Protein AF-A0A2K6LR03-F1 (afdb_monomer)

InterPro domains:
  IPR004274 FCP1 homology domain [PF03031] (37-99)
  IPR004274 FCP1 homology domain [PS50969] (1-90)
  IPR023214 HAD superfamily [G3DSA:3.40.50.1000] (20-121)
  IPR036412 HAD-like superfamily [SSF56784] (36-102)
  IPR050365 Mitochondrial import inner membrane translocase subunit TIM50 [PTHR12210] (36-115)

pLDDT: mean 78.58, std 18.26, range [36.91, 95.88]

Radius of gyration: 37.07 Å; Cα contacts (8 Å, |Δi|>4): 83; chains: 1; bounding box: 67×92×118 Å

Structure (mmCIF, N/CA/C/O backbone):
data_AF-A0A2K6LR03-F1
#
_entry.id   AF-A0A2K6LR03-F1
#
loop_
_atom_site.group_PDB
_atom_site.id
_atom_site.type_symbol
_atom_site.label_atom_id
_atom_site.label_alt_id
_atom_site.label_comp_id
_atom_site.label_asym_id
_atom_site.label_entity_id
_atom_site.label_seq_id
_atom_site.pdbx_PDB_ins_code
_atom_site.Cartn_x
_atom_site.Cartn_y
_atom_site.Cartn_z
_atom_site.occupancy
_atom_site.B_iso_or_equiv
_atom_site.auth_seq_id
_atom_site.auth_comp_id
_atom_site.auth_asym_id
_atom_site.auth_atom_id
_atom_site.pdbx_PDB_model_num
ATOM 1 N N . MET A 1 1 ? 32.013 71.145 -19.105 1.00 39.91 1 MET A N 1
ATOM 2 C CA . MET A 1 1 ? 31.847 72.000 -20.298 1.00 39.91 1 MET A CA 1
ATOM 3 C C . MET A 1 1 ? 31.622 71.107 -21.508 1.00 39.91 1 MET A C 1
ATOM 5 O O . MET A 1 1 ? 32.394 70.174 -21.643 1.00 39.91 1 MET A O 1
ATOM 9 N N . ALA A 1 2 ? 30.580 71.419 -22.297 1.00 36.91 2 ALA A N 1
ATOM 10 C CA . ALA A 1 2 ? 30.277 71.002 -23.683 1.00 36.91 2 ALA A CA 1
ATOM 11 C C . ALA A 1 2 ? 30.287 69.482 -23.988 1.00 36.91 2 ALA A C 1
ATOM 13 O O . ALA A 1 2 ? 31.308 68.826 -23.871 1.00 36.91 2 ALA A O 1
ATOM 14 N N . ALA A 1 3 ? 29.175 68.797 -24.272 1.00 42.81 3 ALA A N 1
ATOM 15 C CA . ALA A 1 3 ? 28.185 68.970 -25.345 1.00 42.81 3 ALA A CA 1
ATOM 16 C C . ALA A 1 3 ? 28.770 68.935 -26.772 1.00 42.81 3 ALA A C 1
ATOM 18 O O . ALA A 1 3 ? 29.548 69.809 -27.138 1.00 42.81 3 ALA A O 1
ATOM 19 N N . SER A 1 4 ? 28.240 67.996 -27.574 1.00 44.00 4 SER A N 1
ATOM 20 C CA . SER A 1 4 ? 27.741 68.203 -28.949 1.00 44.00 4 SER A CA 1
ATOM 21 C C . SER A 1 4 ? 28.360 67.338 -30.067 1.00 44.00 4 SER A C 1
ATOM 23 O O . SER A 1 4 ? 29.528 67.488 -30.398 1.00 44.00 4 SER A O 1
ATOM 25 N N . THR A 1 5 ? 27.460 66.572 -30.722 1.00 48.66 5 THR A N 1
ATOM 26 C CA . THR A 1 5 ? 27.281 66.360 -32.192 1.00 48.66 5 THR A CA 1
ATOM 27 C C . THR A 1 5 ? 28.392 65.697 -33.016 1.00 48.66 5 THR A C 1
ATOM 29 O O . THR A 1 5 ? 29.558 65.960 -32.794 1.00 48.66 5 THR A O 1
ATOM 32 N N . ALA A 1 6 ? 28.178 64.952 -34.104 1.00 49.66 6 ALA A N 1
ATOM 33 C CA . ALA A 1 6 ? 27.087 64.269 -34.824 1.00 49.66 6 ALA A CA 1
ATOM 34 C C . ALA A 1 6 ? 27.814 63.583 -36.033 1.00 49.66 6 ALA A C 1
ATOM 36 O O . ALA A 1 6 ? 28.918 63.998 -36.366 1.00 49.66 6 ALA A O 1
ATOM 37 N N . LEU A 1 7 ? 27.380 62.486 -36.667 1.00 45.25 7 LEU A N 1
ATOM 38 C CA . LEU A 1 7 ? 26.579 62.454 -37.909 1.00 45.25 7 LEU A CA 1
ATOM 39 C C . LEU A 1 7 ? 26.800 61.090 -38.617 1.00 45.25 7 LEU A C 1
ATOM 41 O O . LEU A 1 7 ? 27.935 60.659 -38.775 1.00 45.25 7 LEU A O 1
ATOM 45 N N . PHE A 1 8 ? 25.696 60.456 -39.043 1.00 41.50 8 PHE A N 1
ATOM 46 C CA . PHE A 1 8 ? 25.421 59.859 -40.371 1.00 41.50 8 PHE A CA 1
ATOM 47 C C . PHE A 1 8 ? 26.601 59.279 -41.196 1.00 41.50 8 PHE A C 1
ATOM 49 O O . PHE A 1 8 ? 27.512 59.996 -41.577 1.00 41.50 8 PHE A O 1
ATOM 56 N N . SER A 1 9 ? 26.552 58.048 -41.729 1.00 40.44 9 SER A N 1
ATOM 57 C CA . SER A 1 9 ? 25.594 57.642 -42.775 1.00 40.44 9 SER A CA 1
ATOM 58 C C . SER A 1 9 ? 25.847 56.205 -43.302 1.00 40.44 9 SER A C 1
ATOM 60 O O . SER A 1 9 ? 26.984 55.759 -43.354 1.00 40.44 9 SER A O 1
ATOM 62 N N . ARG A 1 10 ? 24.745 55.519 -43.682 1.00 47.38 10 ARG A N 1
ATOM 63 C CA . ARG A 1 10 ? 24.482 54.657 -44.878 1.00 47.38 10 ARG A CA 1
ATOM 64 C C . ARG A 1 10 ? 25.666 53.894 -45.535 1.00 47.38 10 ARG A C 1
ATOM 66 O O . ARG A 1 10 ? 26.681 54.489 -45.829 1.00 47.38 10 ARG A O 1
ATOM 73 N N . LEU A 1 11 ? 25.562 52.639 -46.000 1.00 46.25 11 LEU A N 1
ATOM 74 C CA . LEU A 1 11 ? 24.536 52.042 -46.877 1.00 46.25 11 LEU A CA 1
ATOM 75 C C . LEU A 1 11 ? 24.881 50.544 -47.147 1.00 46.25 11 LEU A C 1
ATOM 77 O O . LEU A 1 11 ? 26.050 50.253 -47.352 1.00 46.25 11 LEU A O 1
ATOM 81 N N . ARG A 1 12 ? 23.854 49.675 -47.293 1.00 45.50 12 ARG A N 1
ATOM 82 C CA . ARG A 1 12 ? 23.732 48.524 -48.244 1.00 45.50 12 ARG A CA 1
ATOM 83 C C . ARG A 1 12 ? 24.829 47.423 -48.226 1.00 45.50 12 ARG A C 1
ATOM 85 O O . ARG A 1 12 ? 25.991 47.681 -48.471 1.00 45.50 12 ARG A O 1
ATOM 92 N N . SER A 1 13 ? 24.541 46.123 -48.119 1.00 44.28 13 SER A N 1
ATOM 93 C CA . SER A 1 13 ? 23.701 45.289 -49.004 1.00 44.28 13 SER A CA 1
ATOM 94 C C . SER A 1 13 ? 23.771 43.830 -48.522 1.00 44.28 13 SER A C 1
ATOM 96 O O . SER A 1 13 ? 24.810 43.437 -48.003 1.00 44.28 13 SER A O 1
ATOM 98 N N . GLY A 1 14 ? 22.772 42.991 -48.827 1.00 45.88 14 GLY A N 1
ATOM 99 C CA . GLY A 1 14 ? 23.011 41.541 -48.927 1.00 45.88 14 GLY A CA 1
ATOM 100 C C . GLY A 1 14 ? 21.827 40.639 -48.591 1.00 45.88 14 GLY A C 1
ATOM 101 O O . GLY A 1 14 ? 21.734 40.122 -47.487 1.00 45.88 14 GLY A O 1
ATOM 102 N N . LEU A 1 15 ? 20.950 40.410 -49.568 1.00 47.62 15 LEU A N 1
ATOM 103 C CA . LEU A 1 15 ? 20.007 39.285 -49.602 1.00 47.62 15 LEU A CA 1
ATOM 104 C C . LEU A 1 15 ? 20.759 37.943 -49.688 1.00 47.62 15 LEU A C 1
ATOM 106 O O . LEU A 1 15 ? 21.691 37.843 -50.484 1.00 47.62 15 LEU A O 1
ATOM 110 N N . ARG A 1 16 ? 20.293 36.918 -48.960 1.00 49.53 16 ARG A N 1
ATOM 111 C CA . ARG A 1 16 ? 20.284 35.472 -49.314 1.00 49.53 16 ARG A CA 1
ATOM 112 C C . ARG A 1 16 ? 19.519 34.737 -48.198 1.00 49.53 16 ARG A C 1
ATOM 114 O O . ARG A 1 16 ? 19.955 34.723 -47.060 1.00 49.53 16 ARG A O 1
ATOM 121 N N . LEU A 1 17 ? 18.231 34.452 -48.376 1.00 49.78 17 LEU A N 1
ATOM 122 C CA . LEU A 1 17 ? 17.665 33.244 -48.992 1.00 49.78 17 LEU A CA 1
ATOM 123 C C . LEU A 1 17 ? 18.068 31.940 -48.273 1.00 49.78 17 LEU A C 1
ATOM 125 O O . LEU A 1 17 ? 19.205 31.500 -48.379 1.00 49.78 17 LEU A O 1
ATOM 129 N N . GLY A 1 18 ? 17.077 31.291 -47.651 1.00 50.75 18 GLY A N 1
ATOM 130 C CA . GLY A 1 18 ? 17.012 29.830 -47.572 1.00 50.75 18 GLY A CA 1
ATOM 131 C C . GLY A 1 18 ? 17.517 29.169 -46.291 1.00 50.75 18 GLY A C 1
ATOM 132 O O . GLY A 1 18 ? 18.642 28.694 -46.240 1.00 50.75 18 GLY A O 1
ATOM 133 N N . SER A 1 19 ? 16.633 29.013 -45.306 1.00 52.66 19 SER A N 1
ATOM 134 C CA . SER A 1 19 ? 16.234 27.687 -44.798 1.00 52.66 19 SER A CA 1
ATOM 135 C C . SER A 1 19 ? 15.429 27.850 -43.519 1.00 52.66 19 SER A C 1
ATOM 137 O O . SER A 1 19 ? 15.964 28.098 -42.442 1.00 52.66 19 SER A O 1
ATOM 139 N N . ARG A 1 20 ? 14.114 27.651 -43.631 1.00 53.38 20 ARG A N 1
ATOM 140 C CA . ARG A 1 20 ? 13.293 27.240 -42.493 1.00 53.38 20 ARG A CA 1
ATOM 141 C C . ARG A 1 20 ? 13.713 25.815 -42.141 1.00 53.38 20 ARG A C 1
ATOM 143 O O . ARG A 1 20 ? 13.091 24.856 -42.582 1.00 53.38 20 ARG A O 1
ATOM 150 N N . GLY A 1 21 ? 14.802 25.685 -41.391 1.00 47.34 21 GLY A N 1
ATOM 151 C CA . GLY A 1 21 ? 15.102 24.459 -40.675 1.00 47.34 21 GLY A CA 1
ATOM 152 C C . GLY A 1 21 ? 14.016 24.284 -39.627 1.00 47.34 21 GLY A C 1
ATOM 153 O O . GLY A 1 21 ? 14.079 24.888 -38.559 1.00 47.34 21 GLY A O 1
ATOM 154 N N . LEU A 1 22 ? 12.981 23.514 -39.963 1.00 56.41 22 LEU A N 1
ATOM 155 C CA . LEU A 1 22 ? 12.093 22.906 -38.984 1.00 56.41 22 LEU A CA 1
ATOM 156 C C . LEU A 1 22 ? 12.984 22.034 -38.102 1.00 56.41 22 LEU A C 1
ATOM 158 O O . LEU A 1 22 ? 13.234 20.873 -38.406 1.00 56.41 22 LEU A O 1
ATOM 162 N N . CYS A 1 23 ? 13.514 22.616 -37.030 1.00 48.22 23 CYS A N 1
ATOM 163 C CA . CYS A 1 23 ? 14.066 21.853 -35.932 1.00 48.22 23 CYS A CA 1
ATOM 164 C C . CYS A 1 23 ? 12.857 21.200 -35.261 1.00 48.22 23 CYS A C 1
ATOM 166 O O . CYS A 1 23 ? 12.275 21.734 -34.316 1.00 48.22 23 CYS A O 1
ATOM 168 N N . THR A 1 24 ? 12.389 20.093 -35.840 1.00 55.78 24 THR A N 1
ATOM 169 C CA . THR A 1 24 ? 11.475 19.185 -35.169 1.00 55.78 24 THR A CA 1
ATOM 170 C C . THR A 1 24 ? 12.204 18.766 -33.910 1.00 55.78 24 THR A C 1
ATOM 172 O O . THR A 1 24 ? 13.153 17.984 -33.968 1.00 55.78 24 THR A O 1
ATOM 175 N N . ARG A 1 25 ? 11.804 19.355 -32.779 1.00 55.69 25 ARG A N 1
ATOM 176 C CA . ARG A 1 25 ? 12.076 18.825 -31.448 1.00 55.69 25 ARG A CA 1
ATOM 177 C C . ARG A 1 25 ? 11.793 17.330 -31.561 1.00 55.69 25 ARG A C 1
ATOM 179 O O . ARG A 1 25 ? 10.634 16.952 -31.718 1.00 55.69 25 ARG A O 1
ATOM 186 N N . LEU A 1 26 ? 12.839 16.506 -31.581 1.00 56.88 26 LEU A N 1
ATOM 187 C CA . LEU A 1 26 ? 12.691 15.076 -31.375 1.00 56.88 26 LEU A CA 1
ATOM 188 C C . LEU A 1 26 ? 11.978 14.972 -30.033 1.00 56.88 26 LEU A C 1
ATOM 190 O O . LEU A 1 26 ? 12.571 15.258 -28.992 1.00 56.88 26 LEU A O 1
ATOM 194 N N . ALA A 1 27 ? 10.677 14.684 -30.069 1.00 59.00 27 ALA A N 1
ATOM 195 C CA . ALA A 1 27 ? 9.973 14.224 -28.894 1.00 59.00 27 ALA A CA 1
ATOM 196 C C . ALA A 1 27 ? 10.815 13.057 -28.391 1.00 59.00 27 ALA A C 1
ATOM 198 O O . ALA A 1 27 ? 11.036 12.098 -29.137 1.00 59.00 27 ALA A O 1
ATOM 199 N N . ALA A 1 28 ? 11.401 13.210 -27.203 1.00 58.03 28 ALA A N 1
ATOM 200 C CA . ALA A 1 28 ? 12.168 12.138 -26.602 1.00 58.03 28 ALA A CA 1
ATOM 201 C C . ALA A 1 28 ? 11.281 10.886 -26.665 1.00 58.03 28 ALA A C 1
ATOM 203 O O . ALA A 1 28 ? 10.109 10.979 -26.276 1.00 58.03 28 ALA A O 1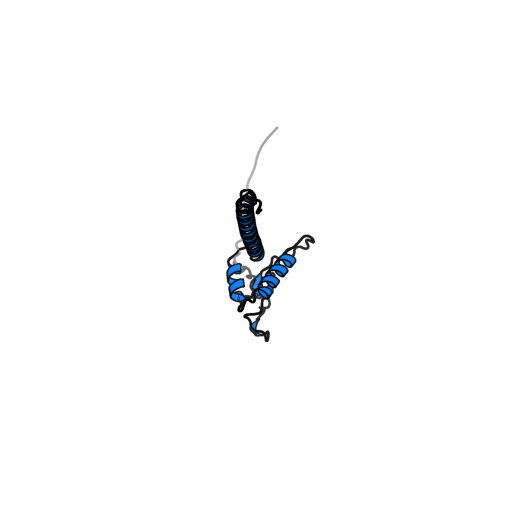
ATOM 204 N N . PRO A 1 29 ? 11.766 9.767 -27.236 1.00 60.03 29 PRO A N 1
ATOM 205 C CA . PRO A 1 29 ? 10.966 8.557 -27.296 1.00 60.03 29 PRO A CA 1
ATOM 206 C C . PRO A 1 29 ? 10.493 8.248 -25.871 1.00 60.03 29 PRO A C 1
ATOM 208 O O . PRO A 1 29 ? 11.296 8.407 -24.942 1.00 60.03 29 PRO A O 1
ATOM 211 N N . PRO A 1 30 ? 9.216 7.865 -25.673 1.00 61.50 30 PRO A N 1
ATOM 212 C CA . PRO A 1 30 ? 8.744 7.488 -24.349 1.00 61.50 30 PRO A CA 1
ATOM 213 C C . PRO A 1 30 ? 9.725 6.460 -23.791 1.00 61.50 30 PRO A C 1
ATOM 215 O O . PRO A 1 30 ? 10.145 5.545 -24.510 1.00 61.50 30 PRO A O 1
ATOM 218 N N . SER A 1 31 ? 10.172 6.674 -22.553 1.00 59.66 31 SER A N 1
ATOM 219 C CA . SER A 1 31 ? 11.106 5.763 -21.907 1.00 59.66 31 SER A CA 1
ATOM 220 C C . SER A 1 31 ? 10.490 4.369 -21.966 1.00 59.66 31 SER A C 1
ATOM 222 O O . SER A 1 31 ? 9.414 4.128 -21.426 1.00 59.66 31 SER A O 1
ATOM 224 N N . ARG A 1 32 ? 11.145 3.453 -22.687 1.00 59.06 32 ARG A N 1
ATOM 225 C CA . ARG A 1 32 ? 10.771 2.038 -22.709 1.00 59.06 32 ARG A CA 1
ATOM 226 C C . ARG A 1 32 ? 11.142 1.455 -21.350 1.00 59.06 32 ARG A C 1
ATOM 228 O O . ARG A 1 32 ? 12.175 0.806 -21.213 1.00 59.06 32 ARG A O 1
ATOM 235 N N . ALA A 1 33 ? 10.370 1.785 -20.320 1.00 60.81 33 ALA A N 1
ATOM 236 C CA . ALA A 1 33 ? 10.382 0.991 -19.110 1.00 60.81 33 ALA A CA 1
ATOM 237 C C . ALA A 1 33 ? 9.934 -0.422 -19.522 1.00 60.81 33 ALA A C 1
ATOM 239 O O . ALA A 1 33 ? 8.983 -0.533 -20.295 1.00 60.81 33 ALA A O 1
ATOM 240 N N . PRO A 1 34 ? 10.648 -1.483 -19.119 1.00 66.06 34 PRO A N 1
ATOM 241 C CA . PRO A 1 34 ? 10.175 -2.834 -19.365 1.00 66.06 34 PRO A CA 1
ATOM 242 C C . PRO A 1 34 ? 8.845 -3.002 -18.627 1.00 66.06 34 PRO A C 1
ATOM 244 O O . PRO A 1 34 ? 8.809 -2.895 -17.401 1.00 66.06 34 PRO A O 1
ATOM 247 N N . ASP A 1 35 ? 7.763 -3.205 -19.375 1.00 69.25 35 ASP A N 1
ATOM 248 C CA . ASP A 1 35 ? 6.454 -3.491 -18.797 1.00 69.25 35 ASP A CA 1
ATOM 249 C C . ASP A 1 35 ? 6.547 -4.833 -18.050 1.00 69.25 35 ASP A C 1
ATOM 251 O O . ASP A 1 35 ? 6.918 -5.855 -18.637 1.00 69.25 35 ASP A O 1
ATOM 255 N N . GLN A 1 36 ? 6.268 -4.835 -16.742 1.00 78.75 36 GLN A N 1
ATOM 256 C CA . GLN A 1 36 ? 6.256 -6.063 -15.950 1.00 78.75 36 GLN A CA 1
ATOM 257 C C . GLN A 1 36 ? 4.918 -6.761 -16.169 1.00 78.75 36 GLN A C 1
ATOM 259 O O . GLN A 1 36 ? 3.908 -6.397 -15.572 1.00 78.75 36 GLN A O 1
ATOM 264 N N . ASP A 1 37 ? 4.904 -7.760 -17.044 1.00 82.38 37 ASP A N 1
ATOM 265 C CA . ASP A 1 37 ? 3.709 -8.562 -17.274 1.00 82.38 37 ASP A CA 1
ATOM 266 C C . ASP A 1 37 ? 3.554 -9.622 -16.178 1.00 82.38 37 ASP A C 1
ATOM 268 O O . ASP A 1 37 ? 4.309 -10.591 -16.131 1.00 82.38 37 ASP A O 1
ATOM 272 N N . ILE A 1 38 ? 2.562 -9.481 -15.298 1.00 84.50 38 ILE A N 1
ATOM 273 C CA . ILE A 1 38 ? 2.332 -10.486 -14.246 1.00 84.50 38 ILE A CA 1
ATOM 274 C C . ILE A 1 38 ? 1.772 -11.802 -14.795 1.00 84.50 38 ILE A C 1
ATOM 276 O O . ILE A 1 38 ? 1.850 -12.813 -14.104 1.00 84.50 38 ILE A O 1
ATOM 280 N N . SER A 1 39 ? 1.217 -11.823 -16.013 1.00 82.56 39 SER A N 1
ATOM 281 C CA . SER A 1 39 ? 0.629 -13.040 -16.592 1.00 82.56 39 SER A CA 1
ATOM 282 C C . SER A 1 39 ? 1.676 -14.114 -16.901 1.00 82.56 39 SER A C 1
ATOM 284 O O . SER A 1 39 ? 1.358 -15.301 -16.951 1.00 82.56 39 SER A O 1
ATOM 286 N N . CYS A 1 40 ? 2.944 -13.713 -17.045 1.00 84.31 40 CYS A N 1
ATOM 287 C CA . CYS A 1 40 ? 4.058 -14.644 -17.198 1.00 84.31 40 CYS A CA 1
ATOM 288 C C . CYS A 1 40 ? 4.510 -15.272 -15.868 1.00 84.31 40 CYS A C 1
ATOM 290 O O . CYS A 1 40 ? 5.262 -16.250 -15.863 1.00 84.31 40 CYS A O 1
ATOM 292 N N . LEU A 1 41 ? 4.038 -14.751 -14.731 1.00 84.06 41 LEU A N 1
ATOM 293 C CA . LEU A 1 41 ? 4.228 -15.395 -13.442 1.00 84.06 41 LEU A CA 1
ATOM 294 C C . LEU A 1 41 ? 3.235 -16.553 -13.367 1.00 84.06 41 LEU A C 1
ATOM 296 O O . LEU A 1 41 ? 2.033 -16.360 -13.491 1.00 84.06 41 LEU A O 1
ATOM 300 N N . ASN A 1 42 ? 3.720 -17.771 -13.131 1.00 90.56 42 ASN A N 1
ATOM 301 C CA . ASN A 1 42 ? 2.873 -18.945 -12.899 1.00 90.56 42 ASN A CA 1
ATOM 302 C C . ASN A 1 42 ? 2.191 -18.869 -11.513 1.00 90.56 42 ASN A C 1
ATOM 304 O O . ASN A 1 42 ? 2.442 -19.687 -10.621 1.00 90.56 42 ASN A O 1
ATOM 308 N N . ARG A 1 43 ? 1.435 -17.798 -11.279 1.00 92.44 43 ARG A N 1
ATOM 309 C CA . ARG A 1 43 ? 0.774 -17.415 -10.035 1.00 92.44 43 ARG A CA 1
ATOM 310 C C . ARG A 1 43 ? -0.558 -16.770 -10.3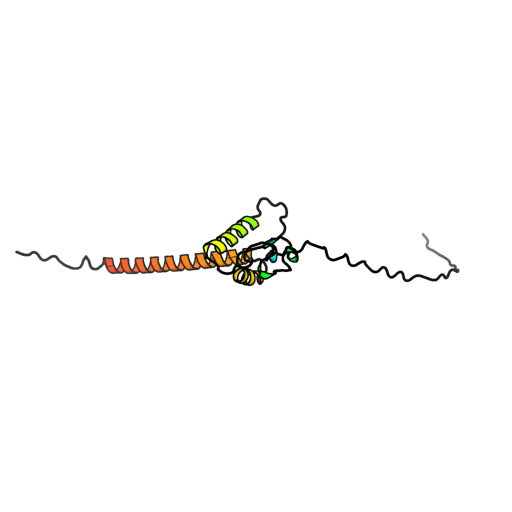85 1.00 92.44 43 ARG A C 1
ATOM 312 O O . ARG A 1 43 ? -0.688 -16.114 -11.410 1.00 92.44 43 ARG A O 1
ATOM 319 N N . ASP A 1 44 ? -1.536 -16.959 -9.512 1.00 91.62 44 ASP A N 1
ATOM 320 C CA . ASP A 1 44 ? -2.846 -16.342 -9.673 1.00 91.62 44 ASP A CA 1
ATOM 321 C C . ASP A 1 44 ? -2.738 -14.813 -9.494 1.00 91.62 44 ASP A C 1
ATOM 323 O O . ASP A 1 44 ? -2.315 -14.374 -8.417 1.00 91.62 44 ASP A O 1
ATOM 327 N N . PRO A 1 45 ? -3.111 -13.988 -10.495 1.00 90.31 45 PRO A N 1
ATOM 328 C CA . PRO A 1 45 ? -3.067 -12.532 -10.381 1.00 90.31 45 PRO A CA 1
ATOM 329 C C . PRO A 1 45 ? -3.947 -11.990 -9.247 1.00 90.31 45 PRO A C 1
ATOM 331 O O . PRO A 1 45 ? -3.653 -10.915 -8.733 1.00 90.31 45 PRO A O 1
ATOM 334 N N . ALA A 1 46 ? -4.969 -12.723 -8.792 1.00 92.56 46 ALA A N 1
ATOM 335 C CA . ALA A 1 46 ? -5.773 -12.331 -7.631 1.00 92.56 46 ALA A CA 1
ATOM 336 C C . ALA A 1 46 ? -4.981 -12.346 -6.307 1.00 92.56 46 ALA A C 1
ATOM 338 O O . ALA A 1 46 ? -5.442 -11.813 -5.300 1.00 92.56 46 ALA A O 1
ATOM 339 N N . ARG A 1 47 ? -3.777 -12.937 -6.290 1.00 92.31 47 ARG A N 1
ATOM 340 C CA . ARG A 1 47 ? -2.898 -13.044 -5.111 1.00 92.31 47 ARG A CA 1
ATOM 341 C C . ARG A 1 47 ? -1.524 -12.403 -5.314 1.00 92.31 47 ARG A C 1
ATOM 343 O O . ARG A 1 47 ? -0.626 -12.609 -4.498 1.00 92.31 47 ARG A O 1
ATOM 350 N N . VAL A 1 48 ? -1.336 -11.658 -6.402 1.00 93.31 48 VAL A N 1
ATOM 351 C CA . VAL A 1 48 ? -0.059 -11.022 -6.752 1.00 93.31 48 VAL A CA 1
ATOM 352 C C . VAL A 1 48 ? -0.181 -9.513 -6.598 1.00 93.31 48 VAL A C 1
ATOM 354 O O . VAL A 1 48 ? -1.103 -8.897 -7.125 1.00 93.31 48 VAL A O 1
ATOM 357 N N . VAL A 1 49 ? 0.785 -8.910 -5.909 1.00 93.81 49 VAL A N 1
ATOM 358 C CA . VAL A 1 49 ? 0.914 -7.456 -5.777 1.00 93.81 49 VAL A CA 1
ATOM 359 C C . VAL A 1 49 ? 2.267 -7.045 -6.343 1.00 93.81 49 VAL A C 1
ATOM 361 O O . VAL A 1 49 ? 3.299 -7.589 -5.949 1.00 93.81 49 VAL A O 1
ATOM 364 N N . VAL A 1 50 ? 2.258 -6.089 -7.266 1.00 93.00 50 VAL A N 1
ATOM 365 C CA . VAL A 1 50 ? 3.446 -5.457 -7.841 1.00 93.00 50 VAL A CA 1
ATOM 366 C C . VAL A 1 50 ? 3.705 -4.170 -7.077 1.00 93.00 50 VAL A C 1
ATOM 368 O O . VAL A 1 50 ? 2.818 -3.335 -6.928 1.00 93.00 50 VAL A O 1
ATOM 371 N N . VAL A 1 51 ? 4.926 -3.996 -6.590 1.00 93.44 51 VAL A N 1
ATOM 372 C CA . VAL A 1 51 ? 5.343 -2.775 -5.901 1.00 93.44 51 VAL A CA 1
ATOM 373 C C . VAL A 1 51 ? 6.462 -2.149 -6.710 1.00 93.44 51 VAL A C 1
ATOM 375 O O . VAL A 1 51 ? 7.515 -2.757 -6.885 1.00 93.44 51 VAL A O 1
ATOM 378 N N . ASP A 1 52 ? 6.235 -0.934 -7.198 1.00 92.44 52 ASP A N 1
ATOM 379 C CA . ASP A 1 52 ? 7.230 -0.184 -7.962 1.00 92.44 52 ASP A CA 1
ATOM 380 C C . ASP A 1 52 ? 7.146 1.307 -7.604 1.00 92.44 52 ASP A C 1
ATOM 382 O O . ASP A 1 52 ? 6.147 1.788 -7.079 1.00 92.44 52 ASP A O 1
ATOM 386 N N . CYS A 1 53 ? 8.198 2.068 -7.885 1.00 90.94 53 CYS A N 1
ATOM 387 C CA . CYS A 1 53 ? 8.173 3.526 -7.785 1.00 90.94 53 CYS A CA 1
ATOM 388 C C . CYS A 1 53 ? 7.524 4.179 -9.017 1.00 90.94 53 CYS A C 1
ATOM 390 O O . CYS A 1 53 ? 7.116 5.340 -8.979 1.00 90.94 53 CYS A O 1
ATOM 392 N N . LYS A 1 54 ? 7.462 3.463 -10.147 1.00 88.62 54 LYS A N 1
ATOM 393 C CA . LYS A 1 54 ? 6.931 3.977 -11.415 1.00 88.62 54 LYS A CA 1
ATOM 394 C C . LYS A 1 54 ? 5.579 3.348 -11.722 1.00 88.62 54 LYS A C 1
ATOM 396 O O . LYS A 1 54 ? 5.484 2.136 -11.876 1.00 88.62 54 LYS A O 1
ATOM 401 N N . LYS A 1 55 ? 4.560 4.186 -11.949 1.00 85.56 55 LYS A N 1
ATOM 402 C CA . LYS A 1 55 ? 3.242 3.730 -12.438 1.00 85.56 55 LYS A CA 1
ATOM 403 C C . LYS A 1 55 ? 3.330 3.001 -13.783 1.00 85.56 55 LYS A C 1
ATOM 405 O O . LYS A 1 55 ? 2.517 2.134 -14.075 1.00 85.56 55 LYS A O 1
ATOM 410 N N . GLU A 1 56 ? 4.354 3.318 -14.575 1.00 87.31 56 G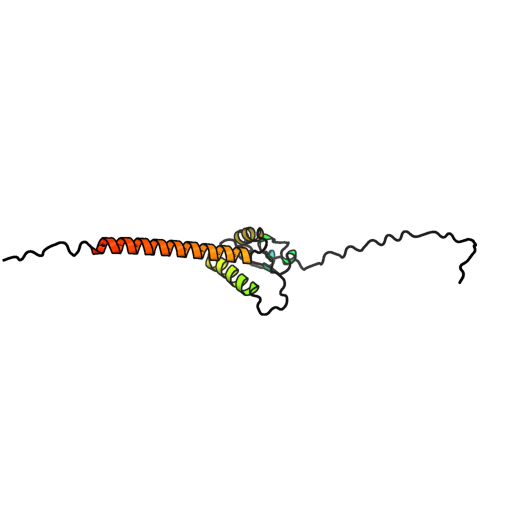LU A N 1
ATOM 411 C CA . GLU A 1 56 ? 4.592 2.677 -15.868 1.00 87.31 56 GLU A CA 1
ATOM 412 C C . GLU A 1 56 ? 4.952 1.185 -15.754 1.00 87.31 56 GLU A C 1
ATOM 414 O O . GLU A 1 56 ? 4.791 0.454 -16.721 1.00 87.31 56 GLU A O 1
ATOM 419 N N . ALA A 1 57 ? 5.424 0.711 -14.596 1.00 85.75 57 ALA A N 1
ATOM 420 C CA . ALA A 1 57 ? 5.874 -0.673 -14.445 1.00 85.75 57 ALA A CA 1
ATOM 421 C C . ALA A 1 57 ? 4.731 -1.696 -14.515 1.00 85.75 57 ALA A C 1
ATOM 423 O O . ALA A 1 57 ? 4.938 -2.815 -14.971 1.00 85.75 57 ALA A O 1
ATOM 424 N N . PHE A 1 58 ? 3.526 -1.306 -14.096 1.00 87.44 58 PHE A N 1
ATOM 425 C CA . PHE A 1 58 ? 2.357 -2.183 -13.988 1.00 87.44 58 PHE A CA 1
ATOM 426 C C . PHE A 1 58 ? 1.204 -1.737 -14.900 1.00 87.44 58 PHE A C 1
ATOM 428 O O . PHE A 1 58 ? 0.035 -1.991 -14.622 1.00 87.44 58 PHE A O 1
ATOM 435 N N . ARG A 1 59 ? 1.509 -1.083 -16.028 1.00 87.12 59 ARG A N 1
ATOM 436 C CA . ARG A 1 59 ? 0.491 -0.619 -16.995 1.00 87.12 59 ARG A CA 1
ATOM 437 C C . ARG A 1 59 ? -0.386 -1.732 -17.543 1.00 87.12 59 ARG A C 1
ATOM 439 O O . ARG A 1 59 ? -1.550 -1.489 -17.846 1.00 87.12 59 ARG A O 1
ATOM 446 N N . LEU A 1 60 ? 0.186 -2.923 -17.707 1.00 87.12 60 LEU A N 1
ATOM 447 C CA . LEU A 1 60 ? -0.530 -4.092 -18.208 1.00 87.12 60 LEU A CA 1
ATOM 448 C C . LEU A 1 60 ? -1.562 -4.599 -17.193 1.00 87.12 60 LEU A C 1
ATOM 450 O O . LEU A 1 60 ? -2.557 -5.199 -17.591 1.00 87.12 60 LEU A O 1
ATOM 454 N N . GLN A 1 61 ? -1.354 -4.332 -15.899 1.00 88.25 61 GLN A N 1
ATOM 455 C CA . GLN A 1 61 ? -2.239 -4.736 -14.809 1.00 88.25 61 GLN A CA 1
ATOM 456 C C . GLN A 1 61 ? -2.360 -3.613 -13.761 1.00 88.25 61 GLN A C 1
ATOM 458 O O . GLN A 1 61 ? -1.795 -3.710 -12.667 1.00 88.25 61 GLN A O 1
ATOM 463 N N . PRO A 1 62 ? -3.118 -2.539 -14.069 1.00 88.06 62 PRO A N 1
ATOM 464 C CA . PRO A 1 62 ? -3.182 -1.337 -13.233 1.00 88.06 62 PRO A CA 1
ATOM 465 C C . PRO A 1 62 ? -3.707 -1.605 -11.817 1.00 88.06 62 PRO A C 1
ATOM 467 O O . PRO A 1 62 ? -3.355 -0.892 -10.884 1.00 88.06 62 PRO A O 1
ATOM 470 N N . TYR A 1 63 ? -4.510 -2.656 -11.653 1.00 90.44 63 TYR A N 1
ATOM 471 C CA . TYR A 1 63 ? -5.151 -3.038 -10.393 1.00 90.44 63 TYR A CA 1
ATOM 472 C C . TYR A 1 63 ? -4.289 -3.939 -9.502 1.00 90.44 63 TYR A C 1
ATOM 474 O O . TYR A 1 63 ? -4.686 -4.271 -8.391 1.00 90.44 63 TYR A O 1
ATOM 482 N N . ASN A 1 64 ? -3.110 -4.344 -9.976 1.00 92.69 64 ASN A N 1
ATOM 483 C CA . ASN A 1 64 ? -2.169 -5.163 -9.216 1.00 92.69 64 ASN A CA 1
ATOM 484 C C . ASN A 1 64 ? -0.986 -4.351 -8.676 1.00 92.69 64 ASN A C 1
ATOM 486 O O . ASN A 1 64 ? -0.152 -4.909 -7.968 1.00 92.69 64 ASN A O 1
ATOM 490 N N . GLY A 1 65 ? -0.895 -3.062 -9.010 1.00 91.38 65 GLY A N 1
ATOM 491 C CA . GLY A 1 65 ? 0.246 -2.215 -8.688 1.00 91.38 65 GLY A CA 1
ATOM 492 C C . GLY A 1 65 ? 0.028 -1.294 -7.492 1.00 91.38 65 GLY A C 1
ATOM 493 O O . GLY A 1 65 ? -1.009 -0.647 -7.370 1.00 91.38 65 GLY A O 1
ATOM 494 N N . VAL A 1 66 ? 1.054 -1.160 -6.653 1.00 92.38 66 VAL A N 1
ATOM 495 C CA . VAL A 1 66 ? 1.178 -0.095 -5.651 1.00 92.38 66 VAL A CA 1
ATOM 496 C C . VAL A 1 66 ? 2.377 0.768 -6.024 1.00 92.38 66 VAL A C 1
ATOM 498 O O . VAL A 1 66 ? 3.519 0.305 -5.98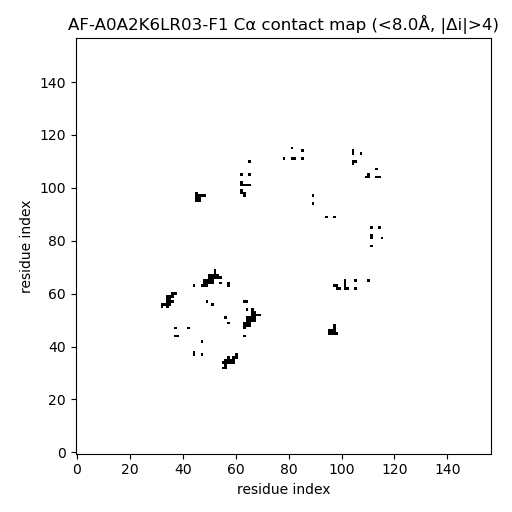6 1.00 92.38 66 VAL A O 1
ATOM 501 N N . ALA A 1 67 ? 2.111 2.025 -6.386 1.00 91.12 67 ALA A N 1
ATOM 502 C CA . ALA A 1 67 ? 3.156 3.000 -6.674 1.00 91.12 67 ALA A CA 1
ATOM 503 C C . ALA A 1 67 ? 3.663 3.651 -5.384 1.00 91.12 67 ALA A C 1
ATOM 505 O O . ALA A 1 67 ? 2.899 4.303 -4.675 1.00 91.12 67 ALA A O 1
ATOM 506 N N . LEU A 1 68 ? 4.958 3.513 -5.110 1.00 91.56 68 LEU A N 1
ATOM 507 C CA . LEU A 1 68 ? 5.627 4.183 -3.997 1.00 91.56 68 LEU A CA 1
ATOM 508 C C . LEU A 1 68 ? 6.365 5.437 -4.456 1.00 91.56 68 LEU A C 1
ATOM 510 O O . LEU A 1 68 ? 6.714 5.600 -5.626 1.00 91.56 68 LEU A O 1
ATOM 514 N N . ARG A 1 69 ? 6.662 6.319 -3.502 1.00 90.75 69 ARG A N 1
ATOM 515 C CA . ARG A 1 69 ? 7.596 7.420 -3.741 1.00 90.75 69 ARG A CA 1
ATOM 516 C C . ARG A 1 69 ? 9.021 6.856 -3.848 1.00 90.75 69 ARG A C 1
ATOM 518 O O . ARG A 1 69 ? 9.373 5.995 -3.040 1.00 90.75 69 ARG A O 1
ATOM 525 N N . PRO A 1 70 ? 9.841 7.322 -4.808 1.00 92.44 70 PRO A N 1
ATOM 526 C CA . PRO A 1 70 ? 11.251 6.958 -4.860 1.00 92.44 70 PRO A CA 1
ATOM 527 C C . PRO A 1 70 ? 11.947 7.315 -3.548 1.00 92.44 70 PRO A C 1
ATOM 529 O O . PRO A 1 70 ? 11.737 8.405 -3.017 1.00 92.44 70 PRO A O 1
ATOM 532 N N . TRP A 1 71 ? 12.785 6.409 -3.052 1.00 94.00 71 TRP A N 1
ATOM 533 C CA . TRP A 1 71 ? 13.594 6.676 -1.870 1.00 94.00 71 TRP A CA 1
ATOM 534 C C . TRP A 1 71 ? 14.652 7.737 -2.186 1.00 94.00 71 TRP A C 1
ATOM 536 O O . TRP A 1 71 ? 15.351 7.657 -3.197 1.00 94.00 71 TRP A O 1
ATOM 546 N N . ASP A 1 72 ? 14.757 8.735 -1.317 1.00 93.25 72 ASP A N 1
ATOM 547 C CA . ASP A 1 72 ? 15.650 9.888 -1.446 1.00 93.25 72 ASP A CA 1
ATOM 548 C C . ASP A 1 72 ? 16.982 9.709 -0.697 1.00 93.25 72 ASP A C 1
ATOM 550 O O . ASP A 1 72 ? 17.848 10.581 -0.759 1.00 93.25 72 ASP A O 1
ATOM 554 N N . GLY A 1 73 ? 17.164 8.578 -0.008 1.00 94.19 73 GLY A N 1
ATOM 555 C CA . GLY A 1 73 ? 18.333 8.307 0.828 1.00 94.19 73 GLY A CA 1
ATOM 556 C C . GLY A 1 73 ? 18.135 8.633 2.311 1.00 94.19 73 GLY A C 1
ATOM 557 O O . GLY A 1 73 ? 19.057 8.424 3.098 1.00 94.19 73 GLY A O 1
ATOM 558 N N . ASN A 1 74 ? 16.962 9.129 2.718 1.00 95.50 74 ASN A N 1
ATOM 559 C CA . ASN A 1 74 ? 16.683 9.446 4.114 1.00 95.50 74 ASN A CA 1
ATOM 560 C C . ASN A 1 74 ? 16.610 8.173 4.981 1.00 95.50 74 ASN A C 1
ATOM 562 O O . ASN A 1 74 ? 15.856 7.245 4.678 1.00 95.50 74 ASN A O 1
ATOM 566 N N . SER A 1 75 ? 17.368 8.140 6.082 1.00 94.31 75 SER A N 1
ATOM 567 C CA . SER A 1 75 ? 17.377 7.033 7.050 1.00 94.31 75 SER A CA 1
ATOM 568 C C . SER A 1 75 ? 16.150 6.998 7.958 1.00 94.31 75 SER A C 1
ATOM 570 O O . SER A 1 75 ? 15.830 5.948 8.510 1.00 94.31 75 SER A O 1
ATOM 572 N N . ASP A 1 76 ? 15.469 8.132 8.117 1.00 94.50 76 ASP A N 1
ATOM 573 C CA . ASP A 1 76 ? 14.254 8.231 8.926 1.00 94.50 76 ASP A CA 1
ATOM 574 C C . ASP A 1 76 ? 12.993 7.843 8.141 1.00 94.50 76 ASP A C 1
ATOM 576 O O . ASP A 1 76 ? 11.897 7.842 8.708 1.00 94.50 76 ASP A O 1
ATOM 580 N N . ASP A 1 77 ? 13.129 7.499 6.855 1.00 93.25 77 ASP A N 1
ATOM 581 C CA . ASP A 1 77 ? 12.007 7.072 6.027 1.00 93.25 77 ASP A CA 1
ATOM 582 C C . ASP A 1 77 ? 11.350 5.794 6.579 1.00 93.25 77 ASP A C 1
ATOM 584 O O . ASP A 1 77 ? 12.000 4.800 6.912 1.00 93.25 77 ASP A O 1
ATOM 588 N N . ARG A 1 78 ? 10.020 5.826 6.684 1.00 93.00 78 ARG A N 1
ATOM 589 C CA . ARG A 1 78 ? 9.192 4.729 7.208 1.00 93.00 78 ARG A CA 1
ATOM 590 C C . ARG A 1 78 ? 8.268 4.129 6.153 1.00 93.00 78 ARG A C 1
ATOM 592 O O . ARG A 1 78 ? 7.536 3.200 6.480 1.00 93.00 78 ARG A O 1
ATOM 599 N N . VAL A 1 79 ? 8.334 4.575 4.895 1.00 93.75 79 VAL A N 1
ATOM 600 C CA . VAL A 1 79 ? 7.436 4.109 3.823 1.00 93.75 79 VAL A CA 1
ATOM 601 C C . VAL A 1 79 ? 7.434 2.581 3.683 1.00 93.75 79 VAL A C 1
ATOM 603 O O . VAL A 1 79 ? 6.368 1.976 3.591 1.00 93.75 79 VAL A O 1
ATOM 606 N N . LEU A 1 80 ? 8.598 1.922 3.736 1.00 94.12 80 LEU A N 1
ATOM 607 C CA . LEU A 1 80 ? 8.671 0.453 3.656 1.00 94.12 80 LEU A CA 1
ATOM 608 C C . LEU A 1 80 ? 8.101 -0.253 4.894 1.00 94.12 80 LEU A C 1
ATOM 610 O O . LEU A 1 80 ? 7.542 -1.345 4.778 1.00 94.12 80 LEU A O 1
ATOM 614 N N . LEU A 1 81 ? 8.211 0.366 6.074 1.00 94.31 81 LEU A N 1
ATOM 615 C CA . LEU A 1 81 ? 7.592 -0.154 7.292 1.00 94.31 81 LEU A CA 1
ATOM 616 C C . LEU A 1 81 ? 6.066 -0.110 7.161 1.00 94.31 81 LEU A C 1
ATOM 618 O O . LEU A 1 81 ? 5.389 -1.096 7.451 1.00 94.31 81 LEU A O 1
ATOM 622 N N . ASP A 1 82 ? 5.539 0.993 6.643 1.00 94.50 82 ASP A N 1
ATOM 623 C CA . ASP A 1 82 ? 4.108 1.185 6.422 1.00 94.50 82 ASP A CA 1
ATOM 624 C C . ASP A 1 82 ? 3.561 0.228 5.361 1.00 94.50 82 ASP A C 1
ATOM 626 O O . ASP A 1 82 ? 2.517 -0.397 5.557 1.00 94.50 82 ASP A O 1
ATOM 630 N N . LEU A 1 83 ? 4.308 0.043 4.270 1.00 95.88 83 LEU A N 1
ATOM 631 C CA . LEU A 1 83 ? 4.004 -0.954 3.250 1.00 95.88 83 LEU A CA 1
ATOM 632 C C . LEU A 1 83 ? 3.963 -2.365 3.843 1.00 95.88 83 LEU A C 1
ATOM 634 O O . LEU A 1 83 ? 3.066 -3.143 3.525 1.00 95.88 83 LEU A O 1
ATOM 638 N N . SER A 1 84 ? 4.917 -2.710 4.711 1.00 95.81 84 SER A N 1
ATOM 639 C CA . SER A 1 84 ? 4.944 -4.034 5.335 1.00 95.81 84 SER A CA 1
ATOM 640 C C . SER A 1 84 ? 3.700 -4.282 6.192 1.00 95.81 84 SER A C 1
ATOM 642 O O . SER A 1 84 ? 3.126 -5.370 6.134 1.00 95.81 84 SER A O 1
ATOM 644 N N . ALA A 1 85 ? 3.238 -3.264 6.927 1.00 95.38 85 ALA A N 1
ATOM 645 C CA . ALA A 1 85 ? 2.006 -3.335 7.702 1.00 95.38 85 ALA A CA 1
ATOM 646 C C . ALA A 1 85 ? 0.790 -3.506 6.782 1.00 95.38 85 ALA A C 1
ATOM 648 O O . ALA A 1 85 ? -0.020 -4.402 7.009 1.00 95.38 85 ALA A O 1
ATOM 649 N N . PHE A 1 86 ? 0.715 -2.726 5.701 1.00 95.12 86 PHE A N 1
ATOM 650 C CA . PHE A 1 86 ? -0.338 -2.829 4.691 1.00 95.12 86 PHE A CA 1
ATOM 651 C C . PHE A 1 86 ? -0.443 -4.239 4.090 1.00 95.12 86 PHE A C 1
ATOM 653 O O . PHE A 1 86 ? -1.506 -4.862 4.133 1.00 95.12 86 PHE A O 1
ATOM 660 N N . LEU A 1 87 ? 0.671 -4.786 3.593 1.00 95.12 87 LEU A N 1
ATOM 661 C CA . LEU A 1 87 ? 0.708 -6.123 2.993 1.00 95.12 87 LEU A CA 1
ATOM 662 C C . LEU A 1 87 ? 0.388 -7.218 4.015 1.00 95.12 87 LEU A C 1
ATOM 664 O O . LEU A 1 87 ? -0.335 -8.167 3.706 1.00 95.12 87 LEU A O 1
ATOM 668 N N . LYS A 1 88 ? 0.881 -7.077 5.250 1.00 95.00 88 LYS A N 1
ATOM 669 C CA . LYS A 1 88 ? 0.574 -8.007 6.339 1.00 95.00 88 LYS A CA 1
ATOM 670 C C . LYS A 1 88 ? -0.920 -8.013 6.658 1.00 95.00 88 LYS A C 1
ATOM 672 O O . LYS A 1 88 ? -1.486 -9.086 6.832 1.00 95.00 88 LYS A O 1
ATOM 677 N N . THR A 1 89 ? -1.570 -6.853 6.690 1.00 93.88 89 THR A N 1
ATOM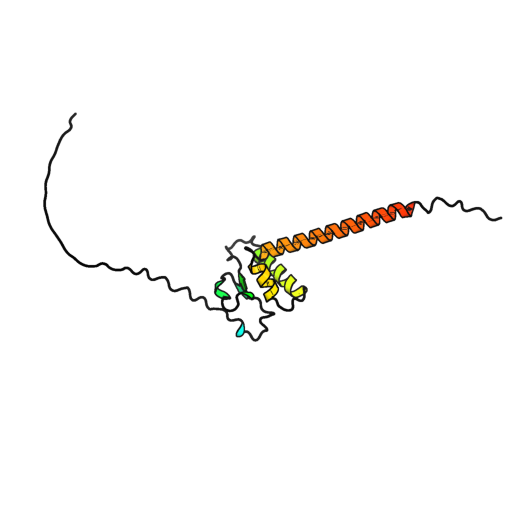 678 C CA . THR A 1 89 ? -3.017 -6.759 6.918 1.00 93.88 89 THR A CA 1
ATOM 679 C C . THR A 1 89 ? -3.814 -7.431 5.800 1.00 93.88 89 THR A C 1
ATOM 681 O O . THR A 1 89 ? -4.745 -8.174 6.099 1.00 93.88 89 THR A O 1
ATOM 684 N N . ILE A 1 90 ? -3.430 -7.257 4.530 1.00 93.31 90 ILE A N 1
ATOM 685 C CA . ILE A 1 90 ? -4.071 -7.962 3.403 1.00 93.31 90 ILE A CA 1
ATOM 686 C C . ILE A 1 90 ? -3.937 -9.482 3.566 1.00 93.31 90 ILE A C 1
ATOM 688 O O . ILE A 1 90 ? -4.921 -10.208 3.431 1.00 93.31 90 ILE A O 1
ATOM 692 N N . ALA A 1 91 ? -2.736 -9.958 3.903 1.00 93.00 91 ALA A N 1
ATOM 693 C CA . ALA A 1 91 ? -2.469 -11.382 4.075 1.00 93.00 91 ALA A CA 1
ATOM 694 C C . ALA A 1 91 ? -3.237 -11.996 5.261 1.00 93.00 91 ALA A C 1
ATOM 696 O O . ALA A 1 91 ? -3.725 -13.119 5.157 1.00 93.00 91 ALA A O 1
ATOM 697 N N . LEU A 1 92 ? -3.355 -11.273 6.380 1.00 93.62 92 LEU A N 1
ATOM 698 C CA . LEU A 1 92 ? -4.032 -11.759 7.588 1.00 93.62 92 LEU A CA 1
ATOM 699 C C . LEU A 1 92 ? -5.557 -11.710 7.489 1.00 93.62 92 LEU A C 1
ATOM 701 O O . LEU A 1 92 ? -6.225 -12.571 8.054 1.00 93.62 92 LEU A O 1
ATOM 705 N N . ASN A 1 93 ? -6.109 -10.739 6.760 1.00 90.44 93 ASN A N 1
ATOM 706 C CA . ASN A 1 93 ? -7.556 -10.594 6.605 1.00 90.44 93 ASN A CA 1
ATOM 707 C C . ASN A 1 93 ? -8.173 -11.618 5.638 1.00 90.44 93 ASN A C 1
ATOM 709 O O . ASN A 1 93 ? -9.389 -11.626 5.474 1.00 90.44 93 ASN A O 1
ATOM 713 N N . GLY A 1 94 ? -7.365 -12.472 4.998 1.00 87.81 94 GLY A N 1
ATOM 714 C CA . GLY A 1 94 ? -7.866 -13.527 4.115 1.00 87.81 94 GLY A CA 1
ATOM 715 C C . GLY A 1 94 ? -8.577 -12.986 2.874 1.00 87.81 94 GLY A C 1
ATOM 716 O O . GLY A 1 94 ? -9.583 -13.545 2.453 1.00 87.81 94 GLY A O 1
ATOM 717 N N . VAL A 1 95 ? -8.077 -11.884 2.310 1.00 91.44 95 VAL A N 1
ATOM 718 C CA . VAL A 1 95 ? -8.645 -11.274 1.102 1.00 91.44 95 VAL A CA 1
ATOM 719 C C . VAL A 1 95 ? -8.561 -12.267 -0.065 1.00 91.44 95 VAL A C 1
ATOM 721 O O . VAL A 1 95 ? -7.466 -12.701 -0.423 1.00 91.44 95 VAL A O 1
ATOM 724 N N . GLU A 1 96 ? -9.705 -12.628 -0.657 1.00 91.44 96 GLU A N 1
ATOM 725 C CA . GLU A 1 96 ? -9.762 -13.573 -1.786 1.00 91.44 96 GLU A CA 1
ATOM 726 C C . GLU A 1 96 ? -9.138 -12.996 -3.065 1.00 91.44 96 GLU A C 1
ATOM 728 O O . GLU A 1 96 ? -8.415 -13.707 -3.764 1.00 91.44 96 GLU A O 1
ATOM 733 N N . ASP A 1 97 ? -9.381 -11.709 -3.334 1.00 94.44 97 ASP A N 1
ATOM 734 C CA . ASP A 1 97 ? -8.830 -10.973 -4.473 1.00 94.44 97 ASP A CA 1
ATOM 735 C C . ASP A 1 97 ? -8.217 -9.642 -4.024 1.00 94.44 97 ASP A C 1
ATOM 737 O O . ASP A 1 97 ? -8.908 -8.720 -3.578 1.00 94.44 97 ASP A O 1
ATOM 741 N N . VAL A 1 98 ? -6.894 -9.530 -4.150 1.00 94.50 98 VAL A N 1
ATOM 742 C CA . VAL A 1 98 ? -6.155 -8.327 -3.746 1.00 94.50 98 VAL A CA 1
ATOM 743 C C . VAL A 1 98 ? -6.507 -7.110 -4.600 1.00 94.50 98 VAL A C 1
ATOM 745 O O . VAL A 1 98 ? -6.403 -5.985 -4.113 1.00 94.50 98 VAL A O 1
ATOM 748 N N . ARG A 1 99 ? -6.966 -7.307 -5.842 1.00 94.44 99 ARG A N 1
ATOM 749 C CA . ARG A 1 99 ? -7.241 -6.216 -6.791 1.00 94.44 99 ARG A CA 1
ATOM 750 C C . ARG A 1 99 ? -8.340 -5.289 -6.292 1.00 94.44 99 ARG A C 1
ATOM 752 O O . ARG A 1 99 ? -8.202 -4.081 -6.416 1.00 94.44 99 ARG A O 1
ATOM 759 N N . THR A 1 100 ? -9.369 -5.822 -5.632 1.00 93.25 100 THR A N 1
ATOM 760 C CA . THR A 1 100 ? -10.455 -5.015 -5.049 1.00 93.25 100 THR A CA 1
ATOM 761 C C . THR A 1 100 ? -9.945 -4.068 -3.964 1.00 93.25 100 THR A C 1
ATOM 763 O O . THR A 1 100 ? -10.376 -2.919 -3.870 1.00 93.25 100 THR A O 1
ATOM 766 N N . VAL A 1 101 ? -9.000 -4.532 -3.143 1.00 93.19 101 VAL A N 1
ATOM 767 C CA . VAL A 1 101 ? -8.383 -3.697 -2.106 1.00 93.19 101 VAL A CA 1
ATOM 768 C C . VAL A 1 101 ? -7.512 -2.630 -2.755 1.00 93.19 101 VAL A C 1
ATOM 770 O O . VAL A 1 101 ? -7.621 -1.455 -2.410 1.00 93.19 101 VAL A O 1
ATOM 773 N N . LEU A 1 102 ? -6.672 -3.023 -3.712 1.00 93.12 102 LEU A N 1
ATOM 774 C CA . LEU A 1 102 ? -5.774 -2.102 -4.402 1.00 93.12 102 LEU A CA 1
ATOM 775 C C . LEU A 1 102 ? -6.533 -1.041 -5.205 1.00 93.12 102 LEU A C 1
ATOM 777 O O . LEU A 1 102 ? -6.154 0.122 -5.142 1.00 93.12 102 LEU A O 1
ATOM 781 N N . GLU A 1 103 ? -7.634 -1.393 -5.871 1.00 92.38 103 GLU A N 1
ATOM 782 C CA . GLU A 1 103 ? -8.524 -0.451 -6.562 1.00 92.38 103 GLU A CA 1
ATOM 783 C C . GLU A 1 103 ? -9.084 0.612 -5.621 1.00 92.38 103 GLU A C 1
ATOM 785 O O . GLU A 1 103 ? -9.047 1.798 -5.947 1.00 92.38 103 GLU A O 1
ATOM 790 N N . HIS A 1 104 ? -9.550 0.205 -4.434 1.00 91.94 104 HIS A N 1
ATOM 791 C CA . HIS A 1 104 ? -10.057 1.144 -3.434 1.00 91.94 104 HIS A CA 1
ATOM 792 C C . HIS A 1 104 ? -8.985 2.171 -3.052 1.00 91.94 104 HIS A C 1
ATOM 794 O O . HIS A 1 104 ? -9.265 3.364 -2.963 1.00 91.94 104 HIS A O 1
ATOM 800 N N . TYR A 1 105 ? -7.756 1.710 -2.810 1.00 90.56 105 TYR A N 1
ATOM 801 C CA . TYR A 1 105 ? -6.653 2.576 -2.391 1.00 90.56 105 TYR A CA 1
ATOM 802 C C . TYR A 1 105 ? -5.993 3.336 -3.548 1.00 90.56 105 TYR A C 1
ATOM 804 O O . TYR A 1 105 ? -5.350 4.350 -3.303 1.00 90.56 105 TYR A O 1
ATOM 812 N N . ALA A 1 106 ? -6.168 2.900 -4.796 1.00 87.69 106 ALA A N 1
ATOM 813 C CA . ALA A 1 106 ? -5.646 3.585 -5.978 1.00 87.69 106 ALA A CA 1
ATOM 814 C C . ALA A 1 106 ? -6.380 4.900 -6.292 1.00 87.69 106 ALA A C 1
ATOM 816 O O . ALA A 1 106 ? -5.849 5.727 -7.034 1.00 87.69 106 ALA A O 1
ATOM 817 N N . LEU A 1 107 ? -7.588 5.088 -5.747 1.00 87.19 107 LE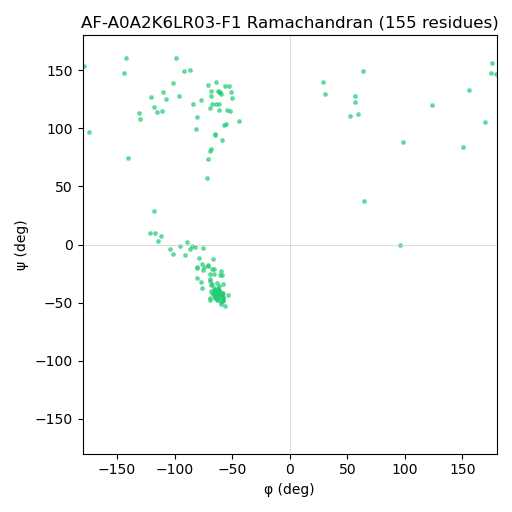U A N 1
ATOM 818 C CA . LEU A 1 107 ? -8.339 6.345 -5.825 1.00 87.19 107 LEU A CA 1
ATOM 819 C C . LEU A 1 107 ? -7.775 7.431 -4.899 1.00 87.19 107 LEU A C 1
ATOM 821 O O . LEU A 1 107 ? -8.073 8.607 -5.093 1.00 87.19 107 LEU A O 1
ATOM 825 N N . GLU A 1 108 ? -6.990 7.039 -3.897 1.00 88.31 108 GLU A N 1
ATOM 826 C CA . GLU A 1 108 ? -6.382 7.947 -2.930 1.00 88.31 108 GLU A CA 1
ATOM 827 C C . GLU A 1 108 ? -5.039 8.474 -3.459 1.00 88.31 108 GLU A C 1
ATOM 829 O O . GLU A 1 108 ? -4.319 7.779 -4.181 1.00 88.31 108 GLU A O 1
ATOM 834 N N . ASP A 1 109 ? -4.664 9.692 -3.060 1.00 85.75 109 ASP A N 1
ATOM 835 C CA . ASP A 1 109 ? -3.388 10.296 -3.472 1.00 85.75 109 ASP A CA 1
ATOM 836 C C . ASP A 1 109 ? -2.174 9.522 -2.927 1.00 85.75 109 ASP A C 1
ATOM 838 O O . ASP A 1 109 ? -1.174 9.340 -3.626 1.00 85.75 109 ASP A O 1
ATOM 842 N N . ASP A 1 110 ? -2.271 9.052 -1.678 1.00 89.12 110 ASP A N 1
ATOM 843 C CA . ASP A 1 110 ? -1.284 8.185 -1.032 1.00 89.12 110 ASP A CA 1
ATOM 844 C C . ASP A 1 110 ? -1.986 6.966 -0.398 1.00 89.12 110 ASP A C 1
ATOM 846 O O . ASP A 1 110 ? -2.652 7.099 0.641 1.00 89.12 110 ASP A O 1
ATOM 850 N N . PRO A 1 111 ? -1.823 5.761 -0.980 1.00 91.00 111 PRO A N 1
ATOM 851 C CA . PRO A 1 111 ? -2.494 4.560 -0.496 1.00 91.00 111 PRO A CA 1
ATOM 852 C C . PRO A 1 111 ? -2.054 4.181 0.925 1.00 91.00 111 PRO A C 1
ATOM 854 O O . PRO A 1 111 ? -2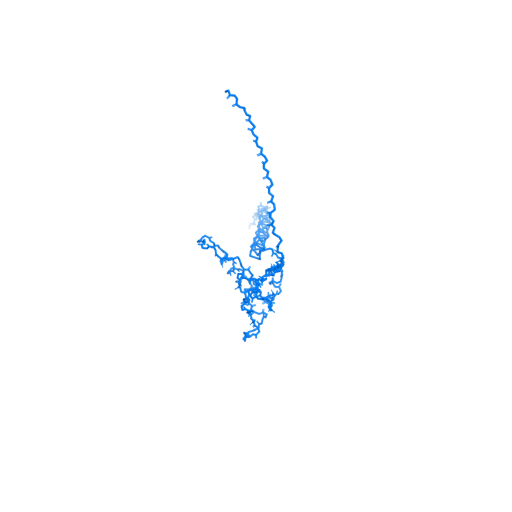.860 3.678 1.712 1.00 91.00 111 PRO A O 1
ATOM 857 N N . LEU A 1 112 ? -0.794 4.447 1.292 1.00 93.25 112 LEU A N 1
ATOM 858 C CA . LEU A 1 112 ? -0.262 4.094 2.610 1.00 93.25 112 LEU A CA 1
ATOM 859 C C . LEU A 1 112 ? -0.758 5.062 3.688 1.00 93.25 112 LEU A C 1
ATOM 861 O O . LEU A 1 112 ? -1.083 4.632 4.798 1.00 93.25 112 LEU A O 1
ATOM 865 N N . ALA A 1 113 ? -0.877 6.352 3.369 1.00 92.81 113 ALA A N 1
ATOM 866 C CA . ALA A 1 113 ? -1.463 7.329 4.286 1.00 92.81 113 ALA A CA 1
ATOM 867 C C . ALA A 1 113 ? -2.947 7.032 4.552 1.00 92.81 113 ALA A C 1
ATOM 869 O O . ALA A 1 113 ? -3.373 6.998 5.712 1.00 92.81 113 ALA A O 1
ATOM 870 N N . ALA A 1 114 ? -3.717 6.734 3.501 1.00 92.88 114 ALA A N 1
ATOM 871 C CA . ALA A 1 114 ? -5.121 6.350 3.625 1.00 92.88 114 ALA A CA 1
ATOM 872 C C . ALA A 1 114 ? -5.292 5.063 4.450 1.00 92.88 114 ALA A C 1
ATOM 874 O O . ALA A 1 114 ? -6.200 4.955 5.283 1.00 92.88 114 ALA A O 1
ATOM 875 N N . PHE A 1 115 ? -4.392 4.090 4.271 1.00 93.88 115 PHE A N 1
ATOM 876 C CA . PHE A 1 115 ? -4.363 2.882 5.090 1.00 93.88 115 PHE A CA 1
ATOM 877 C C . PHE A 1 115 ? -4.150 3.202 6.574 1.00 93.88 115 PHE A C 1
ATOM 879 O O . PHE A 1 115 ? -4.947 2.759 7.402 1.00 93.88 115 PHE A O 1
ATOM 886 N N . LYS A 1 116 ? -3.146 4.020 6.915 1.00 92.81 116 LYS A N 1
ATOM 887 C CA . LYS A 1 116 ? -2.890 4.435 8.304 1.00 92.81 116 LYS A CA 1
ATOM 888 C C . LYS A 1 116 ? -4.084 5.130 8.933 1.00 92.81 116 LYS A C 1
ATOM 890 O O . LYS A 1 116 ? -4.483 4.777 10.037 1.00 92.81 116 LYS A O 1
ATOM 895 N N . GLN A 1 117 ? -4.674 6.089 8.222 1.00 93.56 117 GLN A N 1
ATOM 896 C CA . GLN A 1 117 ? -5.835 6.819 8.719 1.00 93.56 117 GLN A CA 1
ATOM 897 C C . GLN A 1 117 ? -6.990 5.864 9.037 1.00 93.56 117 GLN A C 1
ATOM 899 O O . GLN A 1 117 ? -7.648 5.998 10.069 1.00 93.56 117 GLN A O 1
ATOM 904 N N . ARG A 1 118 ? -7.218 4.869 8.172 1.00 93.12 118 ARG A N 1
ATOM 905 C CA . ARG A 1 118 ? -8.254 3.859 8.388 1.00 93.12 118 ARG A CA 1
ATOM 906 C C . ARG A 1 118 ? -7.936 2.950 9.575 1.00 93.12 118 ARG A C 1
ATOM 908 O O . ARG A 1 118 ? -8.845 2.686 10.352 1.00 93.12 118 ARG A O 1
ATOM 915 N N . GLN A 1 119 ? -6.684 2.518 9.738 1.00 91.69 119 GLN A N 1
ATOM 916 C CA . GLN A 1 119 ? -6.251 1.732 10.902 1.00 91.69 119 GLN A CA 1
ATOM 917 C C . GLN A 1 119 ? -6.480 2.507 12.207 1.00 91.69 119 GLN A C 1
ATOM 919 O O . GLN A 1 119 ? -7.180 2.020 13.088 1.00 91.69 119 GLN A O 1
ATOM 924 N N . SER A 1 120 ? -6.017 3.758 12.288 1.00 93.94 120 SER A N 1
ATOM 925 C CA . SER A 1 120 ? -6.219 4.593 13.478 1.00 93.94 120 SER A CA 1
ATOM 926 C C . SER A 1 120 ? -7.696 4.852 13.777 1.00 93.94 120 SER A C 1
ATOM 928 O O . SER A 1 120 ? -8.087 4.903 14.941 1.00 93.94 120 SER A O 1
ATOM 930 N N . ARG A 1 121 ? -8.540 4.997 12.744 1.00 95.31 121 ARG A N 1
ATOM 931 C CA . ARG A 1 121 ? -9.989 5.147 12.931 1.00 95.31 121 ARG A CA 1
ATOM 932 C C . ARG A 1 121 ? -10.611 3.895 13.555 1.00 95.31 121 ARG A C 1
ATOM 934 O O . ARG A 1 121 ? -11.384 4.020 14.498 1.00 95.31 121 ARG A O 1
ATOM 941 N N . LEU A 1 122 ? -10.256 2.709 13.060 1.00 93.00 122 LEU A N 1
ATOM 942 C CA . LEU A 1 122 ? -10.760 1.442 13.598 1.00 93.00 122 LEU A CA 1
ATOM 943 C C . LEU A 1 122 ? -10.329 1.238 15.059 1.00 93.00 122 LEU A C 1
ATOM 945 O O . LEU A 1 122 ? -11.161 0.911 15.899 1.00 93.00 122 LEU A O 1
ATOM 949 N N . GLU A 1 123 ? -9.068 1.527 15.388 1.00 92.94 123 GLU A N 1
ATOM 950 C CA . GLU A 1 123 ? -8.557 1.441 16.765 1.00 92.94 123 GLU A CA 1
ATOM 951 C C . GLU A 1 123 ? -9.295 2.390 17.723 1.00 92.94 123 GLU A C 1
ATOM 953 O O . GLU A 1 123 ? -9.612 2.022 18.856 1.00 92.94 123 GLU A O 1
ATOM 958 N N . GLN A 1 124 ? -9.601 3.613 17.279 1.00 95.00 124 GLN A N 1
ATOM 959 C CA . GLN A 1 124 ? -10.366 4.578 18.074 1.00 95.00 124 GLN A CA 1
ATOM 960 C C . GLN A 1 124 ? -11.793 4.092 18.340 1.00 95.00 124 GLN A C 1
ATOM 962 O O . GLN A 1 124 ? -12.276 4.202 19.468 1.00 95.00 124 GLN A O 1
ATOM 967 N N . GLU A 1 125 ? -12.463 3.541 17.327 1.00 95.00 125 GLU A N 1
ATOM 968 C CA . GLU A 1 125 ? -13.807 2.972 17.469 1.00 95.00 125 GLU A CA 1
ATOM 969 C C . GLU A 1 125 ? -13.813 1.789 18.451 1.00 95.00 125 GLU A C 1
ATOM 971 O O . GLU A 1 125 ? -14.690 1.702 19.315 1.00 95.00 125 GLU A O 1
ATOM 976 N N . GLU A 1 126 ? -12.815 0.905 18.381 1.00 93.75 126 GLU A N 1
ATOM 977 C CA . GLU A 1 126 ? -12.663 -0.202 19.331 1.00 93.75 126 GLU A CA 1
ATOM 978 C C . GLU A 1 126 ? -12.422 0.298 20.760 1.00 93.75 126 GLU A C 1
ATOM 980 O O . GLU A 1 126 ? -13.087 -0.155 21.696 1.00 93.75 126 GLU A O 1
ATOM 985 N N . GLN A 1 127 ? -11.537 1.281 20.946 1.00 94.00 127 GLN A N 1
ATOM 986 C CA . GLN A 1 127 ? -11.275 1.878 22.259 1.00 94.00 127 GLN A CA 1
ATOM 987 C C . GLN A 1 127 ? -12.520 2.543 22.854 1.00 94.00 127 GLN A C 1
ATOM 989 O O . GLN A 1 127 ? -12.776 2.407 24.054 1.00 94.00 127 GLN A O 1
ATOM 994 N N . GLN A 1 128 ? -13.320 3.227 22.032 1.00 94.38 128 GLN A N 1
ATOM 995 C CA . GLN A 1 128 ? -14.585 3.822 22.464 1.00 94.38 128 GLN A CA 1
ATOM 996 C C . GLN A 1 128 ? -15.577 2.749 22.916 1.00 94.38 128 GLN A C 1
ATOM 998 O O . GLN A 1 128 ? -16.106 2.847 24.025 1.00 94.38 128 GLN A O 1
ATOM 1003 N N . ARG A 1 129 ? -15.758 1.680 22.129 1.00 94.44 129 ARG A N 1
ATOM 1004 C CA . ARG A 1 129 ? -16.631 0.550 22.494 1.00 94.44 129 ARG A CA 1
ATOM 1005 C C . ARG A 1 129 ? -16.189 -0.113 23.798 1.00 94.44 129 ARG A C 1
ATOM 1007 O O . ARG A 1 129 ? -17.014 -0.368 24.673 1.00 94.44 129 ARG A O 1
ATOM 1014 N N . LEU A 1 130 ? -14.888 -0.348 23.974 1.00 93.75 130 LEU A N 1
ATOM 1015 C CA . LEU A 1 130 ? -14.339 -0.907 25.214 1.00 93.75 130 LEU A CA 1
ATOM 1016 C C . LEU A 1 130 ? -14.556 0.033 26.408 1.00 93.75 130 LEU A C 1
ATOM 1018 O O . LEU A 1 130 ? -14.904 -0.420 27.502 1.00 93.75 130 LEU A O 1
ATOM 1022 N N . ALA A 1 131 ? -14.403 1.344 26.211 1.00 93.69 131 ALA A N 1
ATOM 1023 C CA . ALA A 1 131 ? -14.658 2.335 27.247 1.00 93.69 131 ALA A CA 1
ATOM 1024 C C . ALA A 1 131 ? -16.144 2.381 27.639 1.00 93.69 131 ALA A C 1
ATOM 1026 O O . ALA A 1 131 ? -16.447 2.430 28.833 1.00 93.69 131 ALA A O 1
ATOM 1027 N N . GLU A 1 132 ? -17.064 2.316 26.678 1.00 92.94 132 GLU A N 1
ATOM 1028 C CA . GLU A 1 132 ? -18.510 2.242 26.920 1.00 92.94 132 GLU A CA 1
ATOM 1029 C C . GLU A 1 132 ? -18.898 0.976 27.684 1.00 92.94 132 GLU A C 1
ATOM 1031 O O . GLU A 1 132 ? -19.566 1.070 28.716 1.00 92.94 132 GLU A O 1
ATOM 1036 N N . LEU A 1 133 ? -18.397 -0.190 27.262 1.00 91.00 133 LEU A N 1
ATOM 1037 C CA . LEU A 1 133 ? -18.590 -1.453 27.980 1.00 91.00 133 LEU A CA 1
ATOM 1038 C C . LEU A 1 133 ? -18.036 -1.373 29.408 1.00 91.00 133 LEU A C 1
ATOM 1040 O O . LEU A 1 133 ? -18.692 -1.809 30.354 1.00 91.00 133 LEU A O 1
ATOM 1044 N N . SER A 1 134 ? -16.864 -0.757 29.599 1.00 89.44 134 SER A N 1
ATOM 1045 C CA . SER A 1 134 ? -16.276 -0.578 30.932 1.00 89.44 134 SER A CA 1
ATOM 1046 C C . SER A 1 134 ? -17.103 0.358 31.826 1.00 89.44 134 SER A C 1
ATOM 1048 O O . SER A 1 134 ? -17.238 0.102 33.024 1.00 89.44 134 SER A O 1
ATOM 1050 N N . LYS A 1 135 ? -17.684 1.430 31.263 1.00 86.44 135 LYS A N 1
ATOM 1051 C CA . LYS A 1 135 ? -18.555 2.374 31.981 1.00 86.44 135 LYS A CA 1
ATOM 1052 C C . LYS A 1 135 ? -19.884 1.718 32.349 1.00 86.44 135 LYS A C 1
ATOM 1054 O O . LYS A 1 135 ? -20.295 1.828 33.502 1.00 86.44 135 LYS A O 1
ATOM 1059 N N . SER A 1 136 ? -20.507 1.002 31.412 1.00 80.56 136 SER A N 1
ATOM 1060 C CA . SER A 1 136 ? -21.738 0.239 31.645 1.00 80.56 136 SER A CA 1
ATOM 1061 C C . SER A 1 136 ? -21.536 -0.837 32.719 1.00 80.56 136 SER A C 1
ATOM 1063 O O . SER A 1 136 ? -22.323 -0.928 33.659 1.00 80.56 136 SER A O 1
ATOM 1065 N N . ASN A 1 137 ? -20.425 -1.581 32.667 1.00 78.19 137 ASN A N 1
ATOM 1066 C CA . ASN A 1 137 ? -20.098 -2.586 33.678 1.00 78.19 137 ASN A CA 1
ATOM 1067 C C . ASN A 1 137 ? -19.882 -1.953 35.067 1.00 78.19 137 ASN A C 1
ATOM 1069 O O . ASN A 1 137 ? -20.446 -2.420 36.054 1.00 78.19 137 ASN A O 1
ATOM 1073 N N . LYS A 1 138 ? -19.161 -0.823 35.154 1.00 72.50 138 LYS A N 1
ATOM 1074 C CA . LYS A 1 138 ? -19.043 -0.057 36.408 1.00 72.50 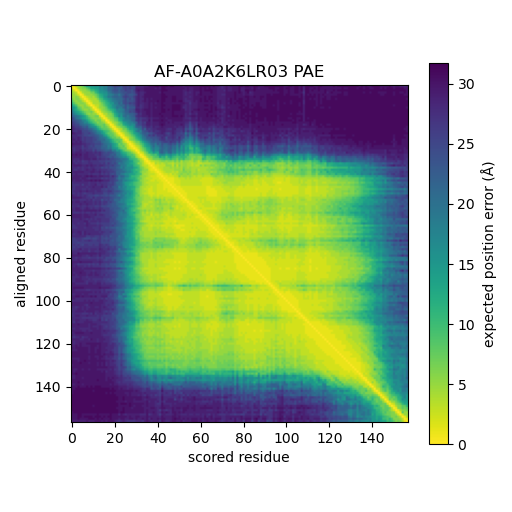138 LYS A CA 1
ATOM 1075 C C . LYS A 1 138 ? -20.417 0.369 36.933 1.00 72.50 138 LYS A C 1
ATOM 1077 O O . LYS A 1 138 ? -20.694 0.131 38.102 1.00 72.50 138 LYS A O 1
ATOM 1082 N N . GLN A 1 139 ? -21.287 0.941 36.097 1.00 68.38 139 GLN A N 1
ATOM 1083 C CA . GLN A 1 139 ? -22.646 1.337 36.497 1.00 68.38 139 GLN A CA 1
ATOM 1084 C C . GLN A 1 139 ? -23.476 0.149 37.022 1.00 68.38 139 GLN A C 1
ATOM 1086 O O . GLN A 1 139 ? -24.106 0.275 38.073 1.00 68.38 139 GLN A O 1
ATOM 1091 N N . ASN A 1 140 ? -23.410 -1.018 36.372 1.00 61.88 140 ASN A N 1
ATOM 1092 C CA . ASN A 1 140 ? -24.065 -2.243 36.850 1.00 61.88 140 ASN A CA 1
ATOM 1093 C C . ASN A 1 140 ? -23.495 -2.737 38.195 1.00 61.88 140 ASN A C 1
ATOM 1095 O O . ASN A 1 140 ? -24.256 -3.143 39.074 1.00 61.88 140 ASN A O 1
ATOM 1099 N N . LEU A 1 141 ? -22.175 -2.663 38.395 1.00 61.41 141 LEU A N 1
ATOM 1100 C CA . LEU A 1 141 ? -21.519 -3.030 39.658 1.00 61.41 141 LEU A CA 1
ATOM 1101 C C . LEU A 1 141 ? -21.859 -2.057 40.805 1.00 61.41 141 LEU A C 1
ATOM 1103 O O . LEU A 1 141 ? -22.025 -2.493 41.945 1.00 61.41 141 LEU A O 1
ATOM 1107 N N . PHE A 1 142 ? -22.025 -0.760 40.520 1.00 60.75 142 PHE A N 1
ATOM 1108 C CA . PHE A 1 142 ? -22.445 0.240 41.512 1.00 60.75 142 PHE A CA 1
ATOM 1109 C C . PHE A 1 142 ? -23.892 0.030 41.995 1.00 60.75 142 PHE A C 1
ATOM 1111 O O . PHE A 1 142 ? -24.168 0.247 43.174 1.00 60.75 142 PHE A O 1
ATOM 1118 N N . LEU A 1 143 ? -24.805 -0.443 41.137 1.00 59.47 143 LEU A N 1
ATOM 1119 C CA . LEU A 1 143 ? -26.197 -0.732 41.519 1.00 59.47 143 LEU A CA 1
ATOM 1120 C C . LEU A 1 143 ? -26.369 -2.093 42.226 1.00 59.47 143 LEU A C 1
ATOM 1122 O O . LEU A 1 143 ? -27.239 -2.230 43.085 1.00 59.47 143 LEU A O 1
ATOM 1126 N N . GLY A 1 144 ? -25.523 -3.087 41.932 1.00 59.41 144 GLY A N 1
ATOM 1127 C CA . GLY A 1 144 ? -25.566 -4.414 42.571 1.00 59.41 144 GLY A CA 1
ATOM 1128 C C . GLY A 1 144 ? -24.997 -4.475 43.999 1.00 59.41 144 GLY A C 1
ATOM 1129 O O . GLY A 1 144 ? -25.283 -5.413 44.738 1.00 59.41 144 GLY A O 1
ATOM 1130 N N . SER A 1 145 ? -24.222 -3.471 44.425 1.00 59.56 145 SER A N 1
ATOM 1131 C CA . SER A 1 145 ? -23.550 -3.441 45.737 1.00 59.56 145 SER A CA 1
ATOM 1132 C C . SER A 1 145 ? -24.439 -2.976 46.908 1.00 59.56 145 SER A C 1
ATOM 1134 O O . SER A 1 145 ? -23.971 -2.937 48.050 1.00 59.56 145 SER A O 1
ATOM 1136 N N . LEU A 1 146 ? -25.703 -2.608 46.665 1.00 59.28 146 LEU A N 1
ATOM 1137 C CA . LEU A 1 146 ? -26.605 -2.064 47.694 1.00 59.28 146 LEU A CA 1
ATOM 1138 C C . LEU A 1 146 ? -27.632 -3.073 48.242 1.00 59.28 146 LEU A C 1
ATOM 1140 O O . LEU A 1 146 ? -28.282 -2.783 49.244 1.00 59.28 146 LEU A O 1
ATOM 1144 N N . THR A 1 147 ? -27.765 -4.272 47.664 1.00 60.19 147 THR A N 1
ATOM 1145 C CA . THR A 1 147 ? -28.803 -5.242 48.077 1.00 60.19 147 THR A CA 1
ATOM 1146 C C . THR A 1 147 ? -28.365 -6.224 49.170 1.00 60.19 147 THR A C 1
ATOM 1148 O O . THR A 1 147 ? -29.208 -6.891 49.763 1.00 60.19 147 THR A O 1
ATOM 1151 N N . SER A 1 148 ? -27.082 -6.274 49.536 1.00 57.75 148 SER A N 1
ATOM 1152 C CA . SER A 1 148 ? -26.563 -7.169 50.587 1.00 57.75 148 SER A CA 1
ATOM 1153 C C . SER A 1 148 ? -26.580 -6.577 52.007 1.00 57.75 148 SER A C 1
ATOM 1155 O O . SER A 1 148 ? -26.165 -7.249 52.949 1.00 57.75 148 SER A O 1
ATOM 1157 N N . ARG A 1 149 ? -27.085 -5.344 52.200 1.00 61.44 149 ARG A N 1
ATOM 1158 C CA . ARG A 1 149 ? -27.124 -4.658 53.515 1.00 61.44 149 ARG A CA 1
ATOM 1159 C C . ARG A 1 149 ? -28.518 -4.451 54.122 1.00 61.44 149 ARG A C 1
ATOM 1161 O O . ARG A 1 149 ? -28.618 -3.787 55.148 1.00 61.44 149 ARG A O 1
ATOM 1168 N N . LEU A 1 150 ? -29.579 -5.011 53.536 1.00 61.94 150 LEU A N 1
ATOM 1169 C CA . LEU A 1 150 ? -30.962 -4.715 53.951 1.00 61.94 150 LEU A CA 1
ATOM 1170 C C . LEU A 1 150 ? -31.772 -5.892 54.516 1.00 61.94 150 LEU A C 1
ATOM 1172 O O . LEU A 1 150 ? -32.958 -5.714 54.773 1.00 61.94 150 LEU A O 1
ATOM 1176 N N . TRP A 1 151 ? -31.164 -7.050 54.804 1.00 64.69 151 TRP A N 1
ATOM 1177 C CA . TRP A 1 151 ? -31.862 -8.111 55.544 1.00 64.69 151 TRP A CA 1
ATOM 1178 C C . TRP A 1 151 ? -31.287 -8.307 56.953 1.00 64.69 151 TRP A C 1
ATOM 1180 O O . TRP A 1 151 ? -30.142 -8.747 57.090 1.00 64.69 151 TRP A O 1
ATOM 1190 N N . PRO A 1 152 ? -32.058 -8.034 58.022 1.00 56.72 152 PRO A N 1
ATOM 1191 C CA . PRO A 1 152 ? -31.703 -8.485 59.354 1.00 56.72 152 PRO A CA 1
ATOM 1192 C C . PRO A 1 152 ? -31.858 -10.007 59.383 1.00 56.72 152 PRO A C 1
ATOM 1194 O O . PRO A 1 152 ? -32.950 -10.541 59.191 1.00 56.72 152 PRO A O 1
ATOM 1197 N N . ARG A 1 153 ? -30.753 -10.719 59.618 1.00 59.88 153 ARG A N 1
ATOM 1198 C CA . ARG A 1 153 ? -30.764 -12.147 59.947 1.00 59.88 153 ARG A CA 1
ATOM 1199 C C . ARG A 1 153 ? -31.457 -12.304 61.302 1.00 59.88 153 ARG A C 1
ATOM 1201 O O . ARG A 1 153 ? -30.832 -12.122 62.344 1.00 59.88 153 ARG A O 1
ATOM 1208 N N . SER A 1 154 ? -32.760 -12.574 61.281 1.00 63.28 154 SER A N 1
ATOM 1209 C CA . SER A 1 154 ? -33.533 -12.908 62.473 1.00 63.28 154 SER A CA 1
ATOM 1210 C C . SER A 1 154 ? -32.952 -14.169 63.116 1.00 63.28 154 SER A C 1
ATOM 1212 O O . SER A 1 154 ? -32.685 -15.171 62.450 1.00 63.28 154 SER A O 1
ATOM 1214 N N . LYS A 1 155 ? -32.701 -14.094 64.427 1.00 56.38 155 LYS A N 1
ATOM 1215 C CA . LYS A 1 155 ? -32.361 -15.257 65.248 1.00 56.38 155 LYS A CA 1
ATOM 1216 C C . LYS A 1 155 ? -33.534 -16.240 65.228 1.00 56.38 155 LYS A C 1
ATOM 1218 O O . LYS A 1 155 ? -34.670 -15.830 65.455 1.00 56.38 155 LYS A O 1
ATOM 1223 N N . GLN A 1 156 ? -33.240 -17.513 64.991 1.00 57.88 156 GLN A N 1
ATOM 1224 C CA . GLN A 1 156 ? -34.140 -18.621 65.309 1.00 57.88 156 GLN A CA 1
ATOM 1225 C C . GLN A 1 156 ? -33.822 -19.159 66.722 1.00 57.88 156 GLN A C 1
ATOM 1227 O O . GLN A 1 156 ? -32.674 -19.004 67.152 1.00 57.88 156 GLN A O 1
ATOM 1232 N N . PRO A 1 157 ? -34.841 -19.678 67.438 1.00 63.12 157 PRO A N 1
ATOM 1233 C CA . PRO A 1 157 ? -34.791 -20.040 68.860 1.00 63.12 157 PRO A CA 1
ATOM 1234 C C . PRO A 1 157 ? -33.951 -21.283 69.168 1.00 63.12 157 PRO A C 1
ATOM 1236 O O . PRO A 1 157 ? -33.743 -22.108 68.251 1.00 63.12 157 PRO A O 1
#

Secondary structure (DSSP, 8-state):
---------------------------PPP-------GGGSSS-GGG--EEES-GGGGTT-GGGEEEPPPP-S-TT--HHHHHHHHHHHHHHTT-S-HHHHHHHHHTSS-HHHHHHHHHHHHHHHHHHHHHHHHHHHHHHHHHHTTGGGS---PPP-

Sequence (157 aa):
MAASTALFSRLRSGLRLGSRGLCTRLAAPPSRAPDQDISCLNRDPARVVVVDCKKEAFRLQPYNGVALRPWDGNSDDRVLLDLSAFLKTIALNGVEDVRTVLEHYALEDDPLAAFKQRQSRLEQEEQQRLAELSKSNKQNLFLGSLTSRLWPRSKQP

Nearest PDB structures (foldseek):
  1t9z-assembly1_A  TM=9.017E-01  e=4.376E-04  Homo sapiens
  3l0c-assembly2_B  TM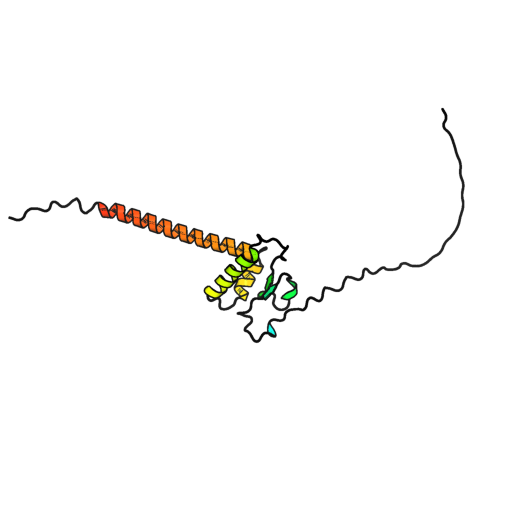=9.166E-01  e=1.656E-03  Homo sapiens
  3l0y-assembly2_B  TM=8.905E-01  e=1.269E-03  Homo sapiens
  2ght-assembly2_B  TM=8.827E-01  e=1.549E-03  Homo sapiens
  2q5e-assembly5_E  TM=8.801E-01  e=3.933E-03  Homo sapiens

Mean predicted aligned error: 15.12 Å

Foldseek 3Di:
DDDDDDDDDDDDDDDDDDDPPPPPPPPPPPPPDPADDCVVPPDDLQLAAAEECDCRNDPVPNLRYDHDHDDPPDPPDCRVVLVVVVVVCCVVVPRRGSSVVSVVLVVPPHSSVVVVVVVVVVVVVVVVVVVVVVVVVVVVVVVVVPPVPPDDPDDDD

Solvent-accessible surface area (backbone atoms only — not comparable to full-atom values): 10268 Å² total; per-residue (Å²): 133,82,87,83,91,86,82,89,82,89,79,88,86,84,91,80,86,90,77,90,74,78,76,70,74,75,72,73,73,77,79,82,66,74,66,52,62,63,83,79,44,99,59,63,67,44,80,48,77,45,77,40,60,49,68,67,39,26,63,87,44,65,46,34,44,48,70,43,81,74,83,85,78,66,85,86,68,52,65,69,59,50,48,51,50,52,54,48,49,49,65,73,69,64,60,82,48,49,37,65,57,39,48,64,35,65,76,44,98,47,48,65,60,54,48,51,54,52,52,55,49,52,53,51,53,52,51,50,52,53,49,50,53,52,49,53,50,50,54,54,54,65,66,63,69,65,73,85,79,76,74,84,84,74,84,78,136

Organism: Rhinopithecus bieti (NCBI:txid61621)